Protein AF-A0A064CNK7-F1 (afdb_monomer)

Mean predicted aligned error: 10.92 Å

Foldseek 3Di:
DPDPDAQLRVVLVVLVVLCVVVVHDDDPCCVVPLSVVLSVLRNVLVVLVVVLVVCCVPPNCPPPVNVVSVVVSVVSVVVSVVSSVVRVSDPDPDPPDPDPPVVVVVVCCVPPPVNVPPVPD

Sequence (121 aa):
MTTRLTPGRRLRRDLDSAAHNLGMEWSETDLALTLPTIEVTRDRIEALRGKFADEVDRDGSLAVRAVQLASELRQLEAQLGRLVASLGLDEDDEPGPPKSPRHQAAAQTRWDKRSHRQQAV

Secondary structure (DSSP, 8-state):
---PPPHHHHHHHHHHHHHHHTT----HHIIIIIHHHHHHHHHHHHHHHHHHHHHHHHH-TTSHHHHHHHHHHHHHHHHHHHHHHTT---S--S-PPP--HHHHHHHHHHH-TTGGGSS--

Solvent-accessible surface area (backbone atoms only — not comparable to full-atom values): 7157 Å² total; per-residue (Å²): 134,84,80,77,75,50,66,12,59,49,52,49,52,54,50,54,50,52,34,53,75,70,72,51,78,80,50,72,62,37,67,72,45,53,51,55,50,48,24,55,50,42,40,50,48,54,55,46,51,53,52,31,50,57,36,29,74,72,64,33,71,81,30,71,66,25,46,5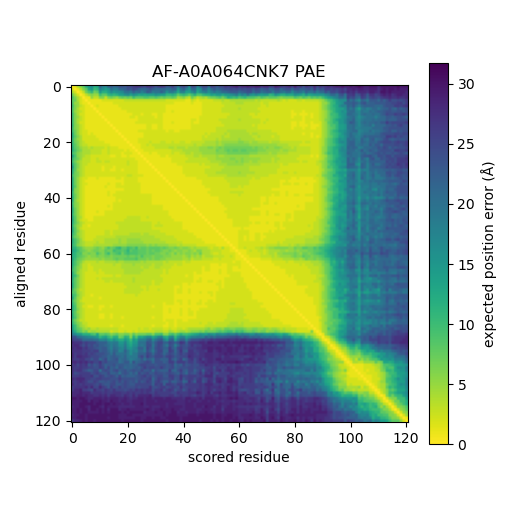1,44,55,50,53,44,54,53,50,53,55,47,48,52,52,58,56,59,72,68,61,86,59,95,66,88,61,80,71,78,76,73,53,69,69,59,51,48,58,54,47,57,76,71,39,78,68,68,77,64,74,81,79,122

Structure (mmCIF, N/CA/C/O backbone):
data_AF-A0A064CNK7-F1
#
_entry.id   AF-A0A064CNK7-F1
#
loop_
_atom_site.group_PDB
_atom_site.id
_atom_site.type_symbol
_atom_site.label_atom_id
_atom_site.label_alt_id
_atom_site.label_comp_id
_atom_site.label_asym_id
_atom_site.label_entity_id
_atom_site.label_seq_id
_atom_site.pdbx_PDB_ins_code
_atom_site.Cartn_x
_atom_site.Cartn_y
_atom_site.Cartn_z
_atom_site.occupancy
_atom_site.B_iso_or_equiv
_atom_site.auth_seq_id
_atom_site.auth_comp_id
_atom_site.auth_asym_id
_atom_site.auth_atom_id
_atom_site.pdbx_PDB_model_num
ATOM 1 N N . MET A 1 1 ? 0.039 -30.422 -1.723 1.00 37.53 1 MET A N 1
ATOM 2 C CA . MET A 1 1 ? -0.281 -29.133 -1.071 1.00 37.53 1 MET A CA 1
ATOM 3 C C . MET A 1 1 ? 0.152 -28.015 -2.003 1.00 37.53 1 MET A C 1
ATOM 5 O O . MET A 1 1 ? 1.341 -27.782 -2.139 1.00 37.53 1 MET A O 1
ATOM 9 N N . THR A 1 2 ? -0.776 -27.380 -2.713 1.00 45.81 2 THR A N 1
ATOM 10 C CA . THR A 1 2 ? -0.470 -26.193 -3.525 1.00 45.81 2 THR A CA 1
ATOM 11 C C . THR A 1 2 ? -0.306 -25.001 -2.592 1.00 45.81 2 THR A C 1
ATOM 13 O O . THR A 1 2 ? -1.274 -24.573 -1.961 1.00 45.81 2 THR A O 1
ATOM 16 N N . THR A 1 3 ? 0.916 -24.496 -2.454 1.00 58.50 3 THR A N 1
ATOM 17 C CA . THR A 1 3 ? 1.227 -23.307 -1.657 1.00 58.50 3 THR A CA 1
ATOM 18 C C . THR A 1 3 ? 0.402 -22.139 -2.197 1.00 58.50 3 THR A C 1
ATOM 20 O O . THR A 1 3 ? 0.609 -21.708 -3.331 1.00 58.50 3 THR A O 1
ATOM 23 N N . ARG A 1 4 ? -0.586 -21.654 -1.434 1.00 81.50 4 ARG A N 1
ATOM 24 C CA . ARG A 1 4 ? -1.365 -20.477 -1.843 1.00 81.50 4 ARG A CA 1
ATOM 25 C C . ARG A 1 4 ? -0.400 -19.297 -1.961 1.00 81.50 4 ARG A C 1
ATOM 27 O O . ARG A 1 4 ? 0.284 -18.970 -0.996 1.00 81.50 4 ARG A O 1
ATOM 34 N N . LEU A 1 5 ? -0.339 -18.679 -3.140 1.00 89.50 5 LEU A N 1
ATOM 35 C CA . LEU A 1 5 ? 0.417 -17.442 -3.350 1.00 89.50 5 LEU A CA 1
ATOM 36 C C . LEU A 1 5 ? -0.068 -16.369 -2.366 1.00 89.50 5 LEU A C 1
ATOM 38 O O . LEU A 1 5 ? -1.277 -16.224 -2.156 1.00 89.50 5 LEU A O 1
ATOM 42 N N . THR A 1 6 ? 0.861 -15.616 -1.778 1.00 95.62 6 THR A N 1
ATOM 43 C CA . THR A 1 6 ? 0.512 -14.450 -0.961 1.00 95.62 6 THR A CA 1
ATOM 44 C C . THR A 1 6 ? -0.048 -13.335 -1.858 1.00 95.62 6 THR A C 1
ATOM 46 O O . THR A 1 6 ? 0.215 -13.329 -3.067 1.00 95.62 6 THR A O 1
ATOM 49 N N . PRO A 1 7 ? -0.865 -12.413 -1.321 1.00 96.88 7 PRO A N 1
ATOM 50 C CA . PRO A 1 7 ? -1.310 -11.224 -2.047 1.00 96.88 7 PRO A CA 1
ATOM 51 C C . PRO A 1 7 ? -0.173 -10.455 -2.733 1.00 96.88 7 PRO A C 1
ATOM 53 O O . PRO A 1 7 ? -0.328 -10.062 -3.885 1.00 96.88 7 PRO A O 1
ATOM 56 N N . GLY A 1 8 ? 0.963 -10.288 -2.056 1.00 97.19 8 GLY A N 1
ATOM 57 C CA . GLY A 1 8 ? 2.165 -9.645 -2.572 1.00 97.19 8 GLY A CA 1
ATOM 58 C C . GLY A 1 8 ? 2.724 -10.376 -3.782 1.00 97.19 8 GLY A C 1
ATOM 59 O O . GLY A 1 8 ? 2.861 -9.774 -4.840 1.00 97.19 8 GLY A O 1
ATOM 60 N N . ARG A 1 9 ? 2.925 -11.697 -3.690 1.00 97.44 9 ARG A N 1
ATOM 61 C CA . ARG A 1 9 ? 3.406 -12.488 -4.836 1.00 97.44 9 ARG A CA 1
ATOM 62 C C . ARG A 1 9 ? 2.439 -12.505 -6.018 1.00 97.44 9 ARG A C 1
ATOM 64 O O . ARG A 1 9 ? 2.880 -12.597 -7.159 1.00 97.44 9 ARG A O 1
ATOM 71 N N . ARG A 1 10 ? 1.124 -12.443 -5.767 1.00 97.38 10 ARG A N 1
ATOM 72 C CA . ARG A 1 10 ? 0.136 -12.278 -6.846 1.00 97.38 10 ARG A CA 1
ATOM 73 C C . ARG A 1 10 ? 0.324 -10.937 -7.548 1.00 97.38 10 ARG A C 1
ATOM 75 O O . ARG A 1 10 ? 0.478 -10.935 -8.761 1.00 97.38 10 ARG A O 1
ATOM 82 N N . LEU A 1 11 ? 0.411 -9.848 -6.782 1.00 97.25 11 LEU A N 1
ATOM 83 C CA . LEU A 1 11 ? 0.667 -8.517 -7.329 1.00 97.25 11 LEU A CA 1
ATOM 84 C C . LEU A 1 11 ? 1.990 -8.469 -8.105 1.00 97.25 11 LEU A C 1
ATOM 86 O O . LEU A 1 11 ? 2.011 -7.937 -9.205 1.00 97.25 11 LEU A O 1
ATOM 90 N N . ARG A 1 12 ? 3.068 -9.074 -7.589 1.00 97.25 12 ARG A N 1
ATOM 91 C CA . ARG A 1 12 ? 4.347 -9.174 -8.306 1.00 97.25 12 ARG A CA 1
ATOM 92 C C . ARG A 1 12 ? 4.185 -9.807 -9.681 1.00 97.25 12 ARG A C 1
ATOM 94 O O . ARG A 1 12 ? 4.643 -9.242 -10.663 1.00 97.25 12 ARG A O 1
ATOM 101 N N . ARG A 1 13 ? 3.496 -10.945 -9.753 1.00 97.19 13 ARG A N 1
ATOM 102 C CA . ARG A 1 13 ? 3.248 -11.636 -11.021 1.00 97.19 13 ARG A CA 1
ATOM 103 C C . ARG A 1 13 ? 2.440 -10.776 -11.995 1.00 97.19 13 ARG A C 1
ATOM 105 O O . ARG A 1 13 ? 2.707 -10.807 -13.193 1.00 97.19 13 ARG A O 1
ATOM 112 N N . ASP A 1 14 ? 1.457 -10.035 -11.492 1.00 96.88 14 ASP A N 1
ATOM 113 C CA . ASP A 1 14 ? 0.637 -9.147 -12.317 1.00 96.88 14 ASP A CA 1
ATOM 114 C C . ASP A 1 14 ? 1.480 -7.969 -12.851 1.00 96.88 14 ASP A C 1
ATOM 116 O O . ASP A 1 14 ? 1.374 -7.633 -14.028 1.00 96.88 14 ASP A O 1
ATOM 120 N N . LEU A 1 15 ? 2.388 -7.418 -12.034 1.00 96.56 15 LEU A N 1
ATOM 121 C CA . LEU A 1 15 ? 3.353 -6.393 -12.453 1.00 96.56 15 LEU A CA 1
ATOM 122 C C . LEU A 1 15 ? 4.365 -6.930 -13.471 1.00 96.56 15 LEU A C 1
ATOM 124 O O . LEU A 1 15 ? 4.594 -6.280 -14.484 1.00 96.56 15 LEU A O 1
ATOM 128 N N . ASP A 1 16 ? 4.936 -8.118 -13.249 1.00 96.69 16 ASP A N 1
ATOM 129 C CA . ASP A 1 16 ? 5.852 -8.758 -14.205 1.00 96.69 16 ASP A CA 1
ATOM 130 C C . ASP A 1 16 ? 5.155 -8.994 -15.558 1.00 96.69 16 ASP A C 1
ATOM 132 O O . ASP A 1 16 ? 5.749 -8.797 -16.615 1.00 96.69 16 ASP A O 1
ATOM 136 N N . SER A 1 17 ? 3.871 -9.373 -15.530 1.00 95.88 17 SER A N 1
ATOM 137 C CA . SER A 1 17 ? 3.063 -9.544 -16.744 1.00 95.88 17 SER A CA 1
ATOM 138 C C . SER A 1 17 ? 2.816 -8.210 -17.453 1.00 95.88 17 SER A C 1
ATOM 140 O O . SER A 1 17 ? 2.888 -8.151 -18.677 1.00 95.88 17 SER A O 1
ATOM 142 N N . ALA A 1 18 ? 2.548 -7.139 -16.698 1.00 94.44 18 ALA A N 1
ATOM 143 C CA . ALA A 1 18 ? 2.382 -5.797 -17.250 1.00 94.44 18 ALA A CA 1
ATOM 144 C C . ALA A 1 18 ? 3.674 -5.297 -17.915 1.00 94.44 18 ALA A C 1
ATOM 146 O O . ALA A 1 18 ? 3.635 -4.900 -19.075 1.00 94.44 18 ALA A O 1
ATOM 147 N N . ALA A 1 19 ? 4.819 -5.406 -17.235 1.00 94.75 19 ALA A N 1
ATOM 148 C CA . ALA A 1 19 ? 6.116 -5.034 -17.799 1.00 94.75 19 ALA A CA 1
ATOM 149 C C . ALA A 1 19 ? 6.442 -5.835 -19.067 1.00 94.75 19 ALA A C 1
ATOM 15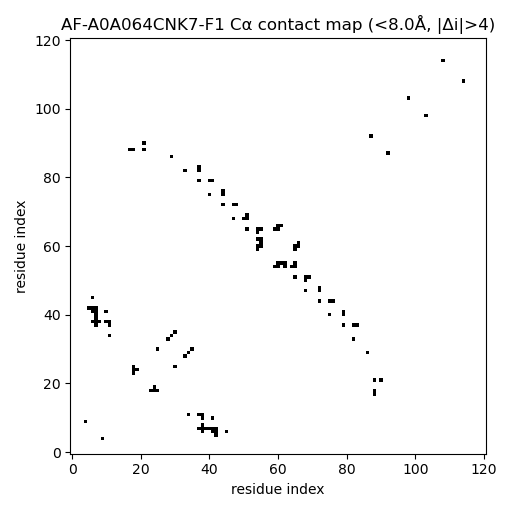1 O O . ALA A 1 19 ? 6.838 -5.257 -20.076 1.00 94.75 19 ALA A O 1
ATOM 152 N N . HIS A 1 20 ? 6.191 -7.148 -19.055 1.00 94.06 20 HIS A N 1
ATOM 153 C CA . HIS A 1 20 ? 6.398 -7.992 -20.230 1.00 94.06 20 HIS A CA 1
ATOM 154 C C . HIS A 1 20 ? 5.542 -7.555 -21.427 1.00 94.06 20 HIS A C 1
ATOM 156 O O . HIS A 1 20 ? 6.051 -7.474 -22.543 1.00 94.06 20 HIS A O 1
ATOM 162 N N . ASN A 1 21 ? 4.263 -7.237 -21.200 1.00 92.56 21 ASN A N 1
ATOM 163 C CA . ASN A 1 21 ? 3.363 -6.769 -22.257 1.00 92.56 21 ASN A CA 1
ATOM 164 C C . ASN A 1 21 ? 3.803 -5.421 -22.851 1.00 92.56 21 ASN A C 1
ATOM 166 O O . ASN A 1 21 ? 3.562 -5.179 -24.029 1.00 92.56 21 ASN A O 1
ATOM 170 N N . LEU A 1 22 ? 4.471 -4.582 -22.056 1.00 91.50 22 LEU A N 1
ATOM 171 C CA . LEU A 1 22 ? 5.051 -3.306 -22.486 1.00 91.50 22 LEU A CA 1
ATOM 172 C C . LEU A 1 22 ? 6.452 -3.455 -23.105 1.00 91.50 22 LEU A C 1
ATOM 174 O O . LEU A 1 22 ? 7.044 -2.466 -23.529 1.00 91.50 22 LEU A O 1
ATOM 178 N N . GLY A 1 23 ? 7.019 -4.668 -23.139 1.00 93.69 23 GLY A N 1
ATOM 179 C CA . GLY A 1 23 ? 8.405 -4.891 -23.561 1.00 93.69 23 GLY A CA 1
ATOM 180 C C . GLY A 1 23 ? 9.442 -4.247 -22.631 1.00 93.69 23 GLY A C 1
ATOM 181 O O . GLY A 1 23 ? 10.577 -4.020 -23.047 1.00 93.69 23 GLY A O 1
ATOM 182 N N . MET A 1 24 ? 9.056 -3.934 -21.393 1.00 93.19 24 MET A N 1
ATOM 183 C CA . MET A 1 24 ? 9.914 -3.335 -20.378 1.00 93.19 24 MET A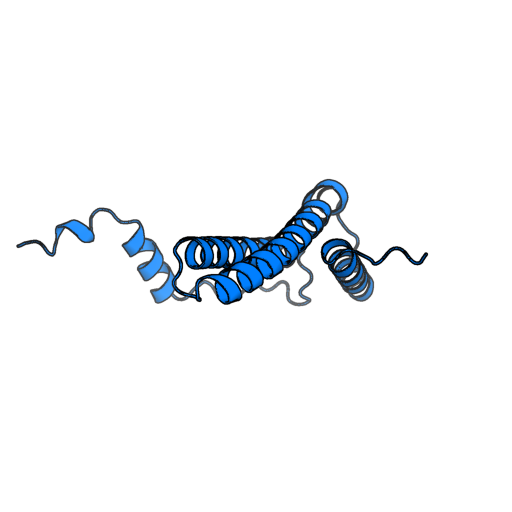 CA 1
ATOM 184 C C . MET A 1 24 ? 10.721 -4.415 -19.652 1.00 93.19 24 MET A C 1
ATOM 186 O O . MET A 1 24 ? 10.201 -5.472 -19.288 1.00 93.19 24 MET A O 1
ATOM 190 N N . GLU A 1 25 ? 11.986 -4.111 -19.376 1.00 94.38 25 GLU A N 1
ATOM 191 C CA . GLU A 1 25 ? 12.817 -4.887 -18.461 1.00 94.38 25 GLU A CA 1
ATOM 192 C C . GLU A 1 25 ? 12.977 -4.142 -17.138 1.00 94.38 25 GLU A C 1
ATOM 194 O O . GLU A 1 25 ? 13.175 -2.926 -17.104 1.00 94.38 25 GLU A O 1
ATOM 199 N N . TRP A 1 26 ? 12.902 -4.879 -16.033 1.00 95.06 26 TRP A N 1
ATOM 200 C CA . TRP A 1 26 ? 13.099 -4.298 -14.714 1.00 95.06 26 TRP A CA 1
ATOM 201 C C . TRP A 1 26 ? 14.542 -3.855 -14.508 1.00 95.06 26 TRP A C 1
ATOM 203 O O . TRP A 1 26 ? 15.477 -4.615 -14.768 1.00 95.06 26 TRP A O 1
ATOM 213 N N . SER A 1 27 ? 14.722 -2.662 -13.941 1.00 95.56 27 SER A N 1
ATOM 214 C CA . SER A 1 27 ? 16.040 -2.233 -13.484 1.00 95.56 27 SER A CA 1
ATOM 215 C C . SER A 1 27 ? 16.530 -3.104 -12.318 1.00 95.56 27 SER A C 1
ATOM 217 O O . SER A 1 27 ? 15.739 -3.693 -11.573 1.00 95.56 27 SER A O 1
ATOM 219 N N . GLU A 1 28 ? 17.847 -3.149 -12.096 1.00 96.19 28 GLU A N 1
ATOM 220 C CA . GLU A 1 28 ? 18.422 -3.840 -10.932 1.00 96.19 28 GLU A CA 1
ATOM 221 C C . GLU A 1 28 ? 17.86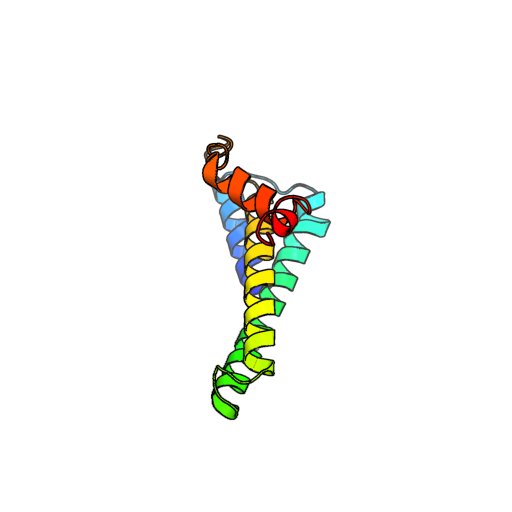0 -3.297 -9.608 1.00 96.19 28 GLU A C 1
ATOM 223 O O . GLU A 1 28 ? 17.581 -4.064 -8.685 1.00 96.19 28 GLU A O 1
ATOM 228 N N . THR A 1 29 ? 17.633 -1.982 -9.533 1.00 95.19 29 THR A N 1
ATOM 229 C CA . THR A 1 29 ? 17.023 -1.320 -8.372 1.00 95.19 29 THR A CA 1
ATOM 230 C C . THR A 1 29 ? 15.597 -1.811 -8.137 1.00 95.19 29 THR A C 1
ATOM 232 O O . THR A 1 29 ? 15.224 -2.086 -6.994 1.00 95.19 29 THR A O 1
ATOM 235 N N . ASP A 1 30 ? 14.802 -1.981 -9.196 1.00 96.81 30 ASP A N 1
ATOM 236 C CA . ASP A 1 30 ? 13.425 -2.459 -9.064 1.00 96.81 30 ASP A CA 1
ATOM 237 C C . ASP A 1 30 ? 13.367 -3.909 -8.612 1.00 96.81 30 ASP A C 1
ATOM 239 O O . ASP A 1 30 ? 12.595 -4.2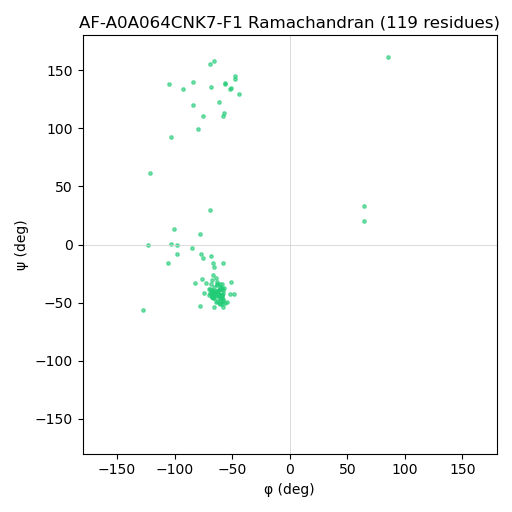49 -7.711 1.00 96.81 30 ASP A O 1
ATOM 243 N N . LEU A 1 31 ? 14.233 -4.750 -9.175 1.00 97.50 31 LEU A N 1
ATOM 244 C CA . LEU A 1 31 ? 14.355 -6.149 -8.780 1.00 97.50 31 LEU A CA 1
ATOM 245 C C . LEU A 1 31 ? 14.802 -6.297 -7.323 1.00 97.50 31 LEU A C 1
ATOM 247 O O . LEU A 1 31 ? 14.253 -7.131 -6.600 1.00 97.50 31 LEU A O 1
ATOM 251 N N . ALA A 1 32 ? 15.784 -5.502 -6.891 1.00 96.25 32 ALA A N 1
ATOM 252 C CA . ALA A 1 32 ? 16.395 -5.630 -5.573 1.00 96.25 32 ALA A CA 1
ATOM 253 C C . ALA A 1 32 ? 15.597 -4.947 -4.454 1.00 96.25 32 ALA A C 1
ATOM 255 O O . ALA A 1 32 ? 15.620 -5.421 -3.317 1.00 96.25 32 ALA A O 1
ATOM 256 N N . LEU A 1 33 ? 14.915 -3.834 -4.744 1.00 96.62 33 LEU A N 1
ATOM 257 C CA . LEU A 1 33 ? 14.318 -2.971 -3.721 1.00 96.62 33 LEU A CA 1
ATOM 258 C C . LEU A 1 33 ? 12.836 -2.697 -3.966 1.00 96.62 33 LEU A C 1
ATOM 260 O O . LEU A 1 33 ? 12.020 -2.975 -3.080 1.00 96.62 33 LEU A O 1
ATOM 264 N N . THR A 1 34 ? 12.471 -2.159 -5.133 1.00 96.75 34 THR A N 1
ATOM 265 C CA . THR A 1 34 ? 11.112 -1.643 -5.370 1.00 96.75 34 THR A CA 1
ATOM 266 C C . THR A 1 34 ? 10.070 -2.761 -5.331 1.00 96.75 34 THR A C 1
ATOM 268 O O . THR A 1 34 ? 9.128 -2.703 -4.536 1.00 96.75 34 THR A O 1
ATOM 271 N N . LEU A 1 35 ? 10.259 -3.818 -6.124 1.00 98.06 35 LEU A N 1
ATOM 272 C CA . LEU A 1 35 ? 9.311 -4.927 -6.231 1.00 98.06 35 LEU A CA 1
ATOM 273 C C . LEU A 1 35 ? 9.197 -5.730 -4.919 1.00 98.06 35 LEU A C 1
ATOM 275 O O . LEU A 1 35 ? 8.068 -5.938 -4.468 1.00 98.06 35 LEU A O 1
ATOM 279 N N . PRO A 1 36 ? 10.293 -6.088 -4.211 1.00 98.19 36 PRO A N 1
ATOM 280 C CA . PRO A 1 36 ? 10.186 -6.694 -2.881 1.00 98.19 36 PRO A CA 1
ATOM 281 C C . PRO A 1 36 ? 9.437 -5.817 -1.868 1.00 98.19 36 PRO A C 1
ATOM 283 O O . PRO A 1 36 ? 8.636 -6.316 -1.074 1.00 98.19 36 PRO A O 1
ATOM 286 N N . THR A 1 37 ? 9.653 -4.498 -1.905 1.00 98.12 37 THR A N 1
ATOM 287 C CA . THR A 1 37 ? 8.954 -3.558 -1.015 1.00 98.12 37 THR A CA 1
ATOM 288 C C . THR A 1 37 ? 7.458 -3.511 -1.321 1.00 98.12 37 THR A C 1
ATOM 290 O O . THR A 1 37 ? 6.643 -3.495 -0.394 1.00 98.12 37 THR A O 1
ATOM 293 N N . ILE A 1 38 ? 7.075 -3.539 -2.600 1.00 98.38 38 ILE A N 1
ATOM 294 C CA . ILE A 1 38 ? 5.678 -3.620 -3.048 1.00 98.38 38 ILE A CA 1
ATOM 295 C C . ILE A 1 38 ? 5.018 -4.907 -2.540 1.00 98.38 38 ILE A C 1
ATOM 297 O O . ILE A 1 38 ? 3.926 -4.844 -1.969 1.00 98.38 38 ILE A O 1
ATOM 301 N N . GLU A 1 39 ? 5.686 -6.056 -2.683 1.00 98.12 39 GLU A N 1
ATOM 302 C CA . GLU A 1 39 ? 5.180 -7.356 -2.223 1.00 98.12 39 GLU A CA 1
ATOM 303 C C . GLU A 1 39 ? 4.884 -7.348 -0.718 1.00 98.12 39 GLU A C 1
ATOM 305 O O . GLU A 1 39 ? 3.757 -7.630 -0.299 1.00 98.12 39 GLU A O 1
ATOM 310 N N . VAL A 1 40 ? 5.870 -6.954 0.094 1.00 98.00 40 VAL A N 1
ATOM 311 C CA . VAL A 1 40 ? 5.738 -6.896 1.558 1.00 98.00 40 VAL A CA 1
ATOM 312 C C . VAL A 1 40 ? 4.668 -5.888 1.979 1.00 98.00 40 VAL A C 1
ATOM 314 O O . VAL A 1 40 ? 3.867 -6.166 2.877 1.00 98.00 40 VAL A O 1
ATOM 317 N N . THR A 1 41 ? 4.611 -4.728 1.322 1.00 98.31 41 THR A N 1
ATOM 318 C CA . THR A 1 41 ? 3.589 -3.709 1.598 1.00 98.31 41 THR A CA 1
ATOM 319 C C . THR A 1 41 ? 2.189 -4.252 1.315 1.00 98.31 41 THR A C 1
ATOM 321 O O . THR A 1 41 ? 1.282 -4.079 2.133 1.00 98.31 41 THR A O 1
ATOM 324 N N . ARG A 1 42 ? 2.006 -4.965 0.198 1.00 98.50 42 ARG A N 1
ATOM 325 C CA . ARG A 1 42 ? 0.723 -5.576 -0.162 1.00 98.50 42 ARG A CA 1
ATOM 326 C C . ARG A 1 42 ? 0.306 -6.671 0.819 1.00 98.50 42 ARG A C 1
ATOM 328 O O . ARG A 1 42 ? -0.862 -6.710 1.207 1.00 98.50 42 ARG A O 1
ATOM 335 N N . ASP A 1 43 ? 1.237 -7.518 1.249 1.00 98.25 43 ASP A N 1
ATOM 336 C CA . ASP A 1 43 ? 0.970 -8.549 2.258 1.00 98.25 43 ASP A CA 1
ATOM 337 C C . ASP A 1 43 ? 0.571 -7.930 3.608 1.00 98.25 43 ASP A C 1
ATOM 339 O O . ASP A 1 43 ? -0.383 -8.383 4.248 1.00 98.25 43 ASP A O 1
ATOM 343 N N . ARG A 1 44 ? 1.227 -6.833 4.015 1.00 98.19 44 ARG A N 1
ATOM 344 C CA . ARG A 1 44 ? 0.869 -6.094 5.235 1.00 98.19 44 ARG A CA 1
ATOM 345 C C . ARG A 1 44 ? -0.524 -5.470 5.153 1.00 98.19 44 ARG A C 1
ATOM 347 O O . ARG A 1 44 ? -1.262 -5.543 6.135 1.00 98.19 44 ARG A O 1
ATOM 354 N N . ILE A 1 45 ? -0.893 -4.888 4.010 1.00 98.50 45 ILE A N 1
ATOM 355 C CA . ILE A 1 45 ? -2.246 -4.350 3.788 1.00 98.50 45 ILE A CA 1
ATOM 356 C C . ILE A 1 45 ? -3.287 -5.454 3.970 1.00 98.50 45 ILE A C 1
ATOM 358 O O . ILE A 1 45 ? -4.261 -5.251 4.690 1.00 98.50 45 ILE A O 1
ATOM 362 N N . GLU A 1 46 ? -3.077 -6.631 3.376 1.00 98.31 46 GLU A N 1
ATOM 363 C CA . GLU A 1 46 ? -4.028 -7.739 3.510 1.00 98.31 46 GLU A CA 1
ATOM 364 C C . GLU A 1 46 ? -4.176 -8.190 4.971 1.00 98.31 46 GLU A C 1
ATOM 366 O O . GLU A 1 46 ? -5.290 -8.338 5.473 1.00 98.31 46 GLU A O 1
ATOM 371 N N . ALA A 1 47 ? -3.058 -8.334 5.688 1.00 97.50 47 ALA A N 1
ATOM 372 C CA . ALA A 1 47 ? -3.078 -8.706 7.099 1.00 97.50 47 ALA A CA 1
ATOM 373 C C . ALA A 1 47 ? -3.810 -7.668 7.971 1.00 97.50 47 ALA A C 1
ATOM 375 O O . ALA A 1 47 ? -4.541 -8.032 8.895 1.00 97.50 47 ALA A O 1
ATOM 376 N N . LEU A 1 48 ? -3.630 -6.373 7.691 1.00 98.00 48 LEU A N 1
ATOM 377 C CA . LEU A 1 48 ? -4.314 -5.299 8.413 1.00 98.00 48 LEU A CA 1
ATOM 378 C C . LEU A 1 48 ? -5.800 -5.208 8.060 1.00 98.00 48 LEU A C 1
ATOM 380 O O . LEU A 1 48 ? -6.589 -4.895 8.946 1.00 98.00 48 LEU A O 1
ATOM 384 N N . ARG A 1 49 ? -6.200 -5.522 6.822 1.00 98.19 49 ARG A N 1
ATOM 385 C CA . ARG A 1 49 ? -7.618 -5.602 6.435 1.00 98.19 49 ARG A CA 1
ATOM 386 C C . ARG A 1 49 ? -8.349 -6.687 7.218 1.00 98.19 49 ARG A C 1
ATOM 388 O O . ARG A 1 49 ? -9.431 -6.416 7.724 1.00 98.19 49 ARG A O 1
ATOM 395 N N . GLY A 1 50 ? -7.732 -7.861 7.383 1.00 97.69 50 GLY A N 1
ATOM 396 C CA . GLY A 1 50 ? -8.273 -8.922 8.240 1.00 97.69 50 GLY A CA 1
ATOM 397 C C . GLY A 1 50 ? -8.455 -8.452 9.686 1.00 97.69 50 GLY A C 1
ATOM 398 O O . GLY A 1 50 ? -9.556 -8.501 10.218 1.00 97.69 50 GLY A O 1
ATOM 399 N N . LYS A 1 51 ? -7.406 -7.869 10.284 1.00 97.56 51 LYS A N 1
ATOM 400 C CA . LYS A 1 51 ? -7.478 -7.324 11.654 1.00 97.56 51 LYS A CA 1
ATOM 401 C C . LYS A 1 51 ? -8.509 -6.208 11.810 1.00 97.56 51 LYS A C 1
ATOM 403 O O . LYS A 1 51 ? -9.108 -6.083 12.870 1.00 97.56 51 LYS A O 1
ATOM 408 N N . PHE A 1 52 ? -8.667 -5.363 10.793 1.00 97.88 52 PHE A N 1
ATOM 409 C CA . PHE A 1 52 ? -9.662 -4.298 10.798 1.00 97.88 52 PHE A CA 1
ATOM 410 C C . PHE A 1 52 ? -11.076 -4.875 10.792 1.00 97.88 52 PHE A C 1
ATOM 412 O O . PHE A 1 52 ? -11.882 -4.444 11.607 1.00 97.88 52 PHE A O 1
ATOM 419 N N . ALA A 1 53 ? -11.354 -5.867 9.941 1.00 97.75 53 ALA A N 1
ATOM 420 C CA . ALA A 1 53 ? -12.641 -6.558 9.935 1.00 97.75 53 ALA A CA 1
ATOM 421 C C . ALA A 1 53 ? -12.940 -7.196 11.303 1.00 97.75 53 ALA A C 1
ATOM 423 O O . ALA A 1 53 ? -13.983 -6.911 11.882 1.00 97.75 53 ALA A O 1
ATOM 424 N N . ASP A 1 54 ? -11.979 -7.931 11.875 1.00 97.31 54 ASP A N 1
ATOM 425 C CA . ASP A 1 54 ? -12.132 -8.558 13.196 1.00 97.31 54 ASP A CA 1
ATOM 426 C C . ASP A 1 54 ? -12.427 -7.537 14.312 1.00 97.31 54 ASP A C 1
ATOM 428 O O . ASP A 1 54 ? -13.170 -7.822 15.250 1.00 97.31 54 ASP A O 1
ATOM 432 N N . GLU A 1 55 ? -11.806 -6.355 14.254 1.00 97.50 55 GLU A N 1
ATOM 433 C CA . GLU A 1 55 ? -12.005 -5.294 15.245 1.00 97.50 55 GLU A CA 1
ATOM 434 C C . GLU A 1 55 ? -13.361 -4.599 15.075 1.00 97.50 55 GLU A C 1
ATOM 436 O O . GLU A 1 55 ? -14.043 -4.328 16.061 1.00 97.50 55 GLU A O 1
ATOM 441 N N . VAL A 1 56 ? -13.764 -4.336 13.828 1.00 96.88 56 VAL A N 1
ATOM 442 C CA . VAL A 1 56 ? -15.074 -3.756 13.502 1.00 96.88 56 VAL A CA 1
ATOM 443 C C . VAL A 1 56 ? -16.197 -4.689 13.945 1.00 96.88 56 VAL A C 1
ATOM 445 O O . VAL A 1 56 ? -17.170 -4.213 14.526 1.00 96.88 56 VAL A O 1
ATOM 448 N N . ASP A 1 57 ? -16.046 -5.993 13.722 1.00 97.19 57 ASP A N 1
ATOM 449 C CA . ASP A 1 57 ? -17.037 -6.993 14.117 1.00 97.19 57 ASP A CA 1
ATOM 450 C C . ASP A 1 57 ? -17.131 -7.143 15.644 1.00 97.19 57 ASP A C 1
ATOM 452 O O . ASP A 1 57 ? -18.217 -7.383 16.172 1.00 97.19 57 ASP A O 1
ATOM 456 N N . ARG A 1 58 ? -16.013 -6.982 16.372 1.00 96.19 58 ARG A N 1
ATOM 457 C CA . ARG A 1 58 ? -15.982 -7.101 17.839 1.00 96.19 58 ARG A CA 1
ATOM 458 C C . ARG A 1 58 ? -16.525 -5.864 18.552 1.00 96.19 58 ARG A C 1
ATOM 460 O O . ARG A 1 58 ? -17.380 -5.993 19.423 1.00 96.19 58 ARG A O 1
ATOM 467 N N . ASP A 1 59 ? -15.995 -4.692 18.211 1.00 94.56 59 ASP A N 1
ATOM 468 C CA . ASP A 1 59 ? -16.127 -3.467 19.015 1.00 94.56 59 ASP A CA 1
ATOM 469 C C . ASP A 1 59 ? -16.767 -2.301 18.233 1.00 94.56 59 ASP A C 1
ATOM 471 O O . ASP A 1 59 ? -16.979 -1.209 18.768 1.00 94.56 59 ASP A O 1
ATOM 475 N N . GLY A 1 60 ? -17.112 -2.526 16.962 1.00 92.44 60 GLY A N 1
ATOM 476 C CA . GLY A 1 60 ? -17.712 -1.535 16.075 1.00 92.44 60 GLY A CA 1
ATOM 477 C C . GLY A 1 60 ? -16.692 -0.639 15.367 1.00 92.44 60 GLY A C 1
ATOM 478 O O . GLY A 1 60 ? -15.542 -0.467 15.772 1.00 92.44 60 GLY A O 1
ATOM 479 N N . SER A 1 61 ? -17.131 0.011 14.287 1.00 88.38 61 SER A N 1
ATOM 480 C CA . SER A 1 61 ? -16.260 0.808 13.407 1.00 88.38 61 SER A CA 1
ATOM 481 C C . SER A 1 61 ? -15.671 2.073 14.037 1.00 88.38 61 SER A C 1
ATOM 483 O O . SER A 1 61 ? -14.737 2.654 13.486 1.00 88.38 61 SER A O 1
ATOM 485 N N . LEU A 1 62 ? -16.229 2.525 15.162 1.00 94.38 62 LEU A N 1
ATOM 486 C CA . LEU A 1 62 ? -15.779 3.716 15.887 1.00 94.38 62 LEU A CA 1
ATOM 487 C C . LEU A 1 62 ? -14.856 3.387 17.066 1.00 94.38 62 LEU A C 1
ATOM 489 O O . LEU A 1 62 ? -14.381 4.307 17.734 1.00 94.38 62 LEU A O 1
ATOM 493 N N . ALA A 1 63 ? -14.569 2.104 17.313 1.00 95.56 63 ALA A N 1
ATOM 494 C CA . ALA A 1 63 ? -13.570 1.710 18.293 1.00 95.56 63 ALA A CA 1
ATOM 495 C C . ALA A 1 63 ? -12.216 2.356 17.956 1.00 95.56 63 ALA A C 1
ATOM 497 O O . ALA A 1 63 ? -11.799 2.405 16.795 1.00 95.56 63 ALA A O 1
ATOM 498 N N . VAL A 1 64 ? -11.499 2.838 18.978 1.00 96.12 64 VAL A N 1
ATOM 499 C CA . VAL A 1 64 ? -10.216 3.551 18.811 1.00 96.12 64 VAL A CA 1
ATOM 500 C C . VAL A 1 64 ? -9.240 2.745 17.951 1.00 96.12 64 VAL A C 1
ATOM 502 O O . VAL A 1 64 ? -8.604 3.289 17.048 1.00 96.12 64 VAL A O 1
ATOM 505 N N . ARG A 1 65 ? -9.163 1.433 18.187 1.00 95.81 65 ARG A N 1
ATOM 506 C CA . ARG A 1 65 ? -8.289 0.532 17.438 1.00 95.81 65 ARG A CA 1
ATOM 507 C C . ARG A 1 65 ? -8.739 0.338 15.988 1.00 95.81 65 ARG A C 1
ATOM 509 O O . ARG A 1 65 ? -7.884 0.334 15.105 1.00 95.81 65 ARG A O 1
ATOM 516 N N . ALA A 1 66 ? -10.043 0.259 15.716 1.00 96.50 66 ALA A N 1
ATOM 517 C CA . ALA A 1 66 ? -10.568 0.203 14.350 1.00 96.50 66 ALA A CA 1
ATOM 518 C C . ALA A 1 66 ? -10.207 1.479 13.568 1.00 96.50 66 ALA A C 1
ATOM 520 O O . ALA A 1 66 ? -9.725 1.404 12.438 1.00 96.50 66 ALA A O 1
ATOM 521 N N . VAL A 1 67 ? -10.332 2.654 14.196 1.00 97.56 67 VAL A N 1
ATOM 522 C CA . VAL A 1 67 ? -9.936 3.940 13.596 1.00 97.56 67 VAL A CA 1
ATOM 523 C C . VAL A 1 67 ? -8.428 3.996 13.317 1.00 97.56 67 VAL A C 1
ATOM 525 O O . VAL A 1 67 ? -8.018 4.445 12.242 1.00 97.56 67 VAL A O 1
ATOM 528 N N . GLN A 1 68 ? -7.596 3.511 14.245 1.00 97.38 68 GLN A N 1
ATOM 529 C CA . GLN A 1 68 ? -6.143 3.424 14.055 1.00 97.38 68 GLN A CA 1
ATOM 530 C C . GLN A 1 68 ? -5.787 2.513 12.873 1.00 97.38 68 GLN A C 1
ATOM 532 O O . GLN A 1 68 ? -5.075 2.949 11.966 1.00 97.38 68 GLN A O 1
ATOM 537 N N . LEU A 1 69 ? -6.349 1.301 12.822 1.00 97.81 69 LEU A N 1
ATOM 538 C CA . LEU A 1 69 ? -6.150 0.360 11.714 1.00 97.81 69 LEU A CA 1
ATOM 539 C C . LEU A 1 69 ? -6.598 0.956 10.373 1.00 97.81 69 LEU A C 1
ATOM 541 O O . LEU A 1 69 ? -5.866 0.870 9.389 1.00 97.81 69 LEU A O 1
ATOM 545 N N . ALA A 1 70 ? -7.747 1.636 10.334 1.00 97.38 70 ALA A N 1
ATOM 546 C CA . ALA A 1 70 ? -8.229 2.317 9.133 1.00 97.38 70 ALA A CA 1
ATOM 547 C C . ALA A 1 70 ? -7.299 3.457 8.680 1.00 97.38 70 ALA A C 1
ATOM 549 O O . ALA A 1 70 ? -7.170 3.733 7.485 1.00 97.38 70 ALA A O 1
ATOM 550 N N . SER A 1 71 ? -6.654 4.162 9.612 1.00 97.44 71 SER A N 1
ATOM 551 C CA . SER A 1 71 ? -5.668 5.190 9.265 1.00 97.44 71 SER A CA 1
ATOM 552 C C . SER A 1 71 ? -4.383 4.593 8.689 1.00 97.44 71 SER A C 1
ATOM 554 O O . SER A 1 71 ? -3.913 5.076 7.659 1.00 97.44 71 SER A O 1
ATOM 556 N N . GLU A 1 72 ? -3.869 3.512 9.280 1.00 97.69 72 GLU A N 1
ATOM 557 C CA . GLU A 1 72 ? -2.669 2.824 8.796 1.00 97.69 72 GLU A CA 1
ATOM 558 C C . GLU A 1 72 ? -2.910 2.173 7.428 1.00 97.69 72 GLU A C 1
ATOM 560 O O . GLU A 1 72 ? -2.085 2.317 6.527 1.00 97.69 72 GLU A O 1
ATOM 565 N N . LEU A 1 73 ? -4.079 1.552 7.223 1.00 98.38 73 LEU A N 1
ATOM 566 C CA . LEU A 1 73 ? -4.486 1.006 5.926 1.00 98.38 73 LEU A CA 1
ATOM 567 C C . LEU A 1 73 ? -4.455 2.070 4.828 1.00 98.38 73 LEU A C 1
ATOM 569 O O . LEU A 1 73 ? -3.794 1.871 3.812 1.00 98.38 73 LEU A O 1
ATOM 573 N N . ARG A 1 74 ? -5.079 3.233 5.054 1.00 98.19 74 ARG A N 1
ATOM 574 C CA . ARG A 1 74 ? -5.077 4.331 4.072 1.00 98.19 74 ARG A CA 1
ATOM 575 C C . ARG A 1 74 ? -3.667 4.834 3.759 1.00 98.19 74 ARG A C 1
ATOM 577 O O . ARG A 1 74 ? -3.378 5.177 2.614 1.00 98.19 74 ARG A O 1
ATOM 584 N N . GLN A 1 75 ? -2.788 4.899 4.759 1.00 97.69 75 GLN A N 1
ATOM 585 C CA . GLN A 1 75 ? -1.399 5.318 4.557 1.00 97.69 75 GLN A CA 1
ATOM 586 C C . GLN A 1 75 ? -0.619 4.310 3.708 1.00 97.69 75 GLN A C 1
ATOM 588 O O . GLN A 1 75 ? 0.061 4.717 2.764 1.00 97.69 75 GLN A O 1
ATOM 593 N N . LEU A 1 76 ? -0.750 3.016 4.008 1.00 97.88 76 LEU A N 1
ATOM 594 C CA . LEU A 1 76 ? -0.083 1.948 3.266 1.00 97.88 76 LEU A CA 1
ATOM 595 C C . LEU A 1 76 ? -0.631 1.807 1.846 1.00 97.88 76 LEU A C 1
ATOM 597 O O . LEU A 1 76 ? 0.150 1.638 0.920 1.00 97.88 76 LEU A O 1
ATOM 601 N N . GLU A 1 77 ? -1.942 1.933 1.645 1.00 98.38 77 GLU A N 1
ATOM 602 C CA . GLU A 1 77 ? -2.556 1.919 0.312 1.00 98.38 77 GLU A CA 1
ATOM 603 C C . GLU A 1 77 ? -2.056 3.091 -0.541 1.00 98.38 77 GLU A C 1
ATOM 605 O O . GLU A 1 77 ? -1.672 2.902 -1.695 1.00 98.38 77 GLU A O 1
ATOM 610 N N . ALA A 1 78 ? -1.961 4.292 0.040 1.00 97.06 78 ALA A N 1
ATOM 611 C CA . ALA A 1 78 ? -1.390 5.445 -0.647 1.00 97.06 78 ALA A CA 1
ATOM 612 C C . ALA A 1 78 ? 0.111 5.271 -0.943 1.00 97.06 78 ALA A C 1
ATOM 614 O O . ALA A 1 78 ? 0.592 5.734 -1.977 1.00 97.06 78 ALA A O 1
ATOM 615 N N . GLN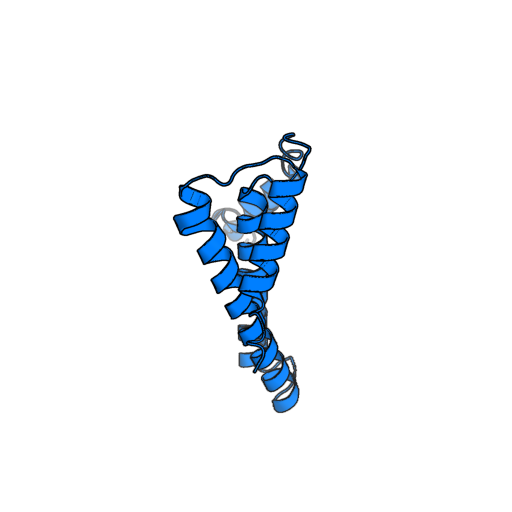 A 1 79 ? 0.868 4.636 -0.044 1.00 96.75 79 GLN A N 1
ATOM 616 C CA . GLN A 1 79 ? 2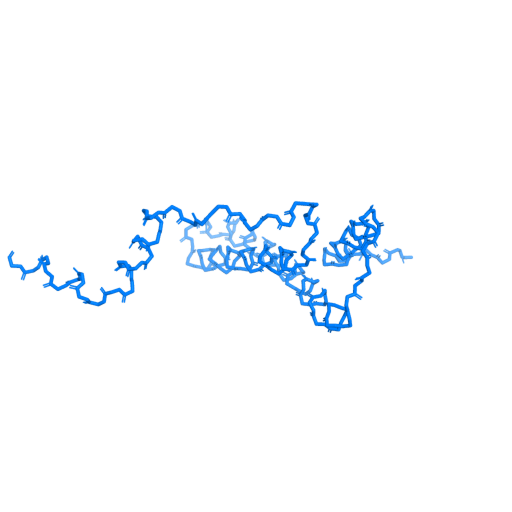.279 4.322 -0.271 1.00 96.75 79 GLN A CA 1
ATOM 617 C C . GLN A 1 79 ? 2.454 3.276 -1.373 1.00 96.75 79 GLN A C 1
ATOM 619 O O . GLN A 1 79 ? 3.283 3.480 -2.253 1.00 96.75 79 GLN A O 1
ATOM 624 N N . LEU A 1 80 ? 1.657 2.206 -1.354 1.00 97.88 80 LEU A N 1
ATOM 625 C CA . LEU A 1 80 ? 1.662 1.168 -2.380 1.00 97.88 80 LEU A CA 1
ATOM 626 C C . LEU A 1 80 ? 1.358 1.768 -3.754 1.00 97.88 80 LEU A C 1
ATOM 628 O O . LEU A 1 80 ? 2.093 1.505 -4.696 1.00 97.88 80 LEU A O 1
ATOM 632 N N . GLY A 1 81 ? 0.342 2.632 -3.848 1.00 96.12 81 GLY A N 1
ATOM 633 C CA . GLY A 1 81 ? 0.022 3.335 -5.091 1.00 96.12 81 GLY A CA 1
ATOM 634 C C . GLY A 1 81 ? 1.191 4.172 -5.619 1.00 96.12 81 GLY A C 1
ATOM 635 O O . GLY A 1 81 ? 1.481 4.124 -6.807 1.00 96.12 81 GLY A O 1
ATOM 636 N N . ARG A 1 82 ? 1.918 4.882 -4.742 1.00 95.75 82 ARG A N 1
ATOM 637 C CA . ARG A 1 82 ? 3.118 5.642 -5.141 1.00 95.75 82 ARG A CA 1
ATOM 638 C C . ARG A 1 82 ? 4.262 4.746 -5.617 1.00 95.75 82 ARG A C 1
ATOM 640 O O . ARG A 1 82 ? 4.912 5.102 -6.588 1.00 95.75 82 ARG A O 1
ATOM 647 N N . LEU A 1 83 ? 4.505 3.623 -4.939 1.00 95.44 83 LEU A N 1
ATOM 648 C CA . LEU A 1 83 ? 5.555 2.671 -5.320 1.00 95.44 83 LEU A CA 1
ATOM 649 C C . LEU A 1 83 ? 5.254 2.001 -6.664 1.00 95.44 83 LEU A C 1
ATOM 651 O O . LEU A 1 83 ? 6.153 1.834 -7.477 1.00 95.44 83 LEU A O 1
ATOM 655 N N . VAL A 1 84 ? 3.993 1.634 -6.909 1.00 95.81 84 VAL A N 1
ATOM 656 C CA . VAL A 1 84 ? 3.585 1.063 -8.199 1.00 95.81 84 VAL A CA 1
ATOM 657 C C . VAL A 1 84 ? 3.681 2.114 -9.303 1.00 95.81 84 VAL A C 1
ATOM 659 O O . VAL A 1 84 ? 4.250 1.827 -10.346 1.00 95.81 84 VAL A O 1
ATOM 662 N N . ALA A 1 85 ? 3.214 3.342 -9.063 1.00 92.94 85 ALA A N 1
ATOM 663 C CA . ALA A 1 85 ? 3.326 4.425 -10.042 1.00 92.94 85 ALA A CA 1
ATOM 664 C C . ALA A 1 85 ? 4.789 4.757 -10.392 1.00 92.94 85 ALA A C 1
ATOM 666 O O . ALA A 1 85 ? 5.087 5.078 -11.536 1.00 92.94 85 ALA A O 1
ATOM 667 N N . SER A 1 86 ? 5.725 4.640 -9.440 1.00 93.00 86 SER A N 1
ATOM 668 C CA . SER A 1 86 ? 7.148 4.871 -9.723 1.00 93.00 86 SER A CA 1
ATOM 669 C C . SER A 1 86 ? 7.797 3.820 -10.628 1.00 93.00 86 SER A C 1
ATOM 671 O O . SER A 1 86 ? 8.918 4.049 -11.063 1.00 93.00 86 SER A O 1
ATOM 673 N N . LEU A 1 87 ? 7.121 2.701 -10.915 1.00 93.00 87 LEU A N 1
ATOM 674 C CA . LEU A 1 87 ? 7.602 1.704 -11.877 1.00 93.00 87 LEU A CA 1
ATOM 675 C C . LEU A 1 87 ? 7.434 2.155 -13.337 1.00 93.00 87 LEU A C 1
ATOM 677 O O . LEU A 1 87 ? 7.969 1.495 -14.218 1.00 93.00 87 LEU A O 1
ATOM 681 N N . GLY A 1 88 ? 6.689 3.238 -13.600 1.00 89.00 88 GLY A N 1
ATOM 682 C CA . GLY A 1 88 ? 6.535 3.785 -14.952 1.00 89.00 88 GLY A CA 1
ATOM 683 C C . GLY A 1 88 ? 5.821 2.843 -15.926 1.00 89.00 88 GLY A C 1
ATOM 684 O O . GLY A 1 88 ? 6.151 2.818 -17.101 1.00 89.00 88 GLY A O 1
ATOM 685 N N . LEU A 1 89 ? 4.863 2.044 -15.444 1.00 86.56 89 LEU A N 1
ATOM 686 C CA . LEU A 1 89 ? 4.111 1.081 -16.265 1.00 86.56 89 LEU A CA 1
ATOM 687 C C . LEU A 1 89 ? 3.002 1.715 -17.130 1.00 86.56 89 LEU A C 1
ATOM 689 O O . LEU A 1 89 ? 2.187 0.990 -17.696 1.00 86.56 89 LEU A O 1
ATOM 693 N N . ASP A 1 90 ? 2.938 3.041 -17.207 1.00 77.88 90 ASP A N 1
ATOM 694 C CA . ASP A 1 90 ? 1.958 3.756 -18.020 1.00 77.88 90 ASP A CA 1
ATOM 695 C C . ASP A 1 90 ? 2.568 4.031 -19.412 1.00 77.88 90 ASP A C 1
ATOM 697 O O . ASP A 1 90 ? 3.713 4.462 -19.507 1.00 77.88 90 ASP A O 1
ATOM 701 N N . GLU A 1 91 ? 1.825 3.768 -20.499 1.00 61.19 91 GLU A N 1
ATOM 702 C CA . GLU A 1 91 ? 2.289 3.984 -21.892 1.00 61.19 91 GLU A CA 1
ATOM 703 C C . GLU A 1 91 ? 2.513 5.470 -22.235 1.00 61.19 91 GLU A C 1
ATOM 705 O O . GLU A 1 91 ? 3.239 5.789 -23.176 1.00 61.19 91 GLU A O 1
ATOM 710 N N . ASP A 1 92 ? 1.919 6.374 -21.454 1.00 55.84 92 ASP A N 1
ATOM 711 C CA . ASP A 1 92 ? 2.007 7.816 -21.640 1.00 55.84 92 ASP A CA 1
ATOM 712 C C . ASP A 1 92 ? 2.986 8.416 -20.626 1.00 55.84 92 ASP A C 1
ATOM 714 O O . ASP A 1 92 ? 2.621 8.817 -19.521 1.00 55.84 92 ASP A O 1
ATOM 718 N N . ASP A 1 93 ? 4.245 8.538 -21.039 1.00 50.38 93 ASP A N 1
ATOM 719 C CA . ASP A 1 93 ? 5.315 9.262 -20.341 1.00 50.38 93 ASP A CA 1
ATOM 720 C C . ASP A 1 93 ? 5.087 10.799 -20.368 1.00 50.38 93 ASP A C 1
ATOM 722 O O . ASP A 1 93 ? 6.021 11.605 -20.396 1.00 50.38 93 ASP A O 1
ATOM 726 N N . GLU A 1 94 ? 3.825 11.249 -20.404 1.00 54.25 94 GLU A N 1
ATOM 727 C CA . GLU A 1 94 ? 3.490 12.647 -20.176 1.00 54.25 94 GLU A CA 1
ATOM 728 C C . GLU A 1 94 ? 3.393 12.884 -18.665 1.00 54.25 94 GLU A C 1
ATOM 730 O O . GLU A 1 94 ? 2.544 12.291 -17.990 1.00 54.25 94 GLU A O 1
ATOM 735 N N . PRO A 1 95 ? 4.217 13.779 -18.087 1.00 55.16 95 PRO A N 1
ATOM 736 C CA . PRO A 1 95 ? 4.043 14.170 -16.701 1.00 55.16 95 PRO A CA 1
ATOM 737 C C . PRO A 1 95 ? 2.622 14.710 -16.536 1.00 55.16 95 PRO A C 1
ATOM 739 O O . PRO A 1 95 ? 2.276 15.753 -17.095 1.00 55.16 95 PRO A O 1
ATOM 742 N N . GLY A 1 96 ? 1.803 13.980 -15.770 1.00 54.66 96 GLY A N 1
ATOM 743 C CA . GLY A 1 96 ? 0.411 14.342 -15.528 1.00 54.66 96 GLY A CA 1
ATOM 744 C C . GLY A 1 96 ? 0.292 15.822 -15.150 1.00 54.66 96 GLY A C 1
ATOM 745 O O . GLY A 1 96 ? 1.172 16.351 -14.455 1.00 54.66 96 GLY A O 1
ATOM 746 N N . PRO A 1 97 ? -0.765 16.518 -15.611 1.00 54.88 97 PRO A N 1
ATOM 747 C CA . PRO A 1 97 ? -0.844 17.967 -15.539 1.00 54.88 97 PRO A CA 1
ATOM 748 C C . PRO A 1 97 ? -0.563 18.443 -14.109 1.00 54.88 97 PRO A C 1
ATOM 750 O O . PRO A 1 97 ? -1.100 17.867 -13.151 1.00 54.88 97 PRO A O 1
ATOM 753 N N . PRO A 1 98 ? 0.287 19.473 -13.932 1.00 61.25 98 PRO A N 1
ATOM 754 C CA . PRO A 1 98 ? 0.698 19.927 -12.613 1.00 61.25 98 PRO A CA 1
ATOM 755 C C . PRO A 1 98 ? -0.536 20.164 -11.743 1.00 61.25 98 PRO A C 1
ATOM 757 O O . PRO A 1 98 ? -1.522 20.754 -12.196 1.00 61.25 98 PRO A O 1
ATOM 760 N N . LYS A 1 99 ? -0.493 19.688 -10.486 1.00 65.44 99 LYS A N 1
ATOM 761 C CA . LYS A 1 99 ? -1.609 19.822 -9.532 1.00 65.44 99 LYS A CA 1
ATOM 762 C C . LYS A 1 99 ? -2.170 21.233 -9.614 1.00 65.44 99 LYS A C 1
ATOM 764 O O . LYS A 1 99 ? -1.403 22.186 -9.499 1.00 65.44 99 LYS A O 1
ATOM 769 N N . SER A 1 100 ? -3.490 21.358 -9.762 1.00 72.00 100 SER A N 1
ATOM 770 C CA . SER A 1 100 ? -4.138 22.668 -9.887 1.00 72.00 100 SER A CA 1
ATOM 771 C C . SER A 1 100 ? -3.631 23.643 -8.806 1.00 72.00 100 SER A C 1
ATOM 773 O O . SER A 1 100 ? -3.429 23.205 -7.663 1.00 72.00 100 SER A O 1
ATOM 775 N N . PRO A 1 101 ? -3.499 24.948 -9.098 1.00 71.75 101 PRO A N 1
ATOM 776 C CA . PRO A 1 101 ? -3.041 25.946 -8.126 1.00 71.75 101 PRO A CA 1
ATOM 777 C C . PRO A 1 101 ? -3.805 25.893 -6.796 1.00 71.75 101 PRO A C 1
ATOM 779 O O . PRO A 1 101 ? -3.229 26.077 -5.728 1.00 71.75 101 PRO A O 1
ATOM 782 N N . ARG A 1 102 ? -5.093 25.529 -6.840 1.00 71.56 102 ARG A N 1
ATOM 783 C CA . ARG A 1 102 ? -5.946 25.332 -5.661 1.00 71.56 102 ARG A CA 1
ATOM 784 C C . ARG A 1 102 ? -5.479 24.184 -4.755 1.00 71.56 102 ARG A C 1
ATOM 786 O O . ARG A 1 102 ? -5.507 24.321 -3.536 1.00 71.56 102 ARG A O 1
ATOM 793 N N . HIS A 1 103 ? -5.033 23.068 -5.333 1.00 70.50 103 HIS A N 1
ATOM 794 C CA . HIS A 1 103 ? -4.483 21.934 -4.583 1.00 70.50 103 HIS A CA 1
ATOM 795 C C . HIS A 1 103 ? -3.121 22.260 -3.962 1.00 70.50 103 HIS A C 1
ATOM 797 O O . HIS A 1 103 ? -2.857 21.853 -2.832 1.00 70.50 103 HIS A O 1
ATOM 803 N N . GLN A 1 104 ? -2.278 23.009 -4.676 1.00 77.12 104 GLN A N 1
ATOM 804 C CA . GLN A 1 104 ? -0.986 23.457 -4.154 1.00 77.12 104 GLN A CA 1
ATOM 805 C C . GLN A 1 104 ? -1.178 24.461 -3.011 1.00 77.12 104 GLN A C 1
ATOM 807 O O . GLN A 1 104 ? -0.600 24.280 -1.944 1.00 77.12 104 GLN A O 1
ATOM 812 N N . ALA A 1 105 ? -2.076 25.439 -3.177 1.00 73.12 105 ALA A N 1
ATOM 813 C CA . ALA A 1 105 ? -2.413 26.416 -2.143 1.00 73.12 105 ALA A CA 1
ATOM 814 C C . ALA A 1 105 ? -2.960 25.750 -0.872 1.00 73.12 105 ALA A C 1
ATOM 816 O O . ALA A 1 105 ? -2.492 26.045 0.221 1.00 73.12 105 ALA A O 1
ATOM 817 N N . ALA A 1 106 ? -3.883 24.790 -1.000 1.00 70.44 106 ALA A N 1
ATOM 818 C CA . ALA A 1 106 ? -4.418 24.061 0.151 1.00 70.44 106 ALA A CA 1
ATOM 819 C C . ALA A 1 106 ? -3.344 23.242 0.896 1.00 70.44 106 ALA A C 1
ATOM 821 O O . ALA A 1 106 ? -3.392 23.124 2.122 1.00 70.44 106 ALA A O 1
ATOM 822 N N . ALA A 1 107 ? -2.368 22.682 0.172 1.00 70.31 107 ALA A N 1
ATOM 823 C CA . ALA A 1 107 ? -1.222 22.008 0.776 1.00 70.31 107 ALA A CA 1
ATOM 824 C C . ALA A 1 107 ? -0.282 23.005 1.475 1.00 70.31 107 ALA A C 1
ATOM 826 O O . ALA A 1 107 ? 0.135 22.745 2.604 1.00 70.31 107 ALA A O 1
ATOM 827 N N . GLN A 1 108 ? -0.027 24.161 0.853 1.00 69.88 108 GLN A N 1
ATOM 828 C CA . GLN A 1 108 ? 0.780 25.247 1.410 1.00 69.88 108 GLN A CA 1
ATOM 829 C C . GLN A 1 108 ? 0.171 25.761 2.722 1.00 69.88 108 GLN A C 1
ATOM 831 O O . GLN A 1 108 ? 0.853 25.796 3.741 1.00 69.88 108 GLN A O 1
ATOM 836 N N . THR A 1 109 ? -1.135 26.057 2.744 1.00 69.75 109 THR A N 1
ATOM 837 C CA . THR A 1 109 ? -1.842 26.573 3.929 1.00 69.75 109 THR A CA 1
ATOM 838 C C . THR A 1 109 ? -1.754 25.629 5.128 1.00 69.75 109 THR A C 1
ATOM 840 O O . THR A 1 109 ? -1.647 26.097 6.257 1.00 69.75 109 THR A O 1
ATOM 843 N N . ARG A 1 110 ? -1.738 24.307 4.902 1.00 62.75 110 ARG A N 1
ATOM 844 C CA . ARG A 1 110 ? -1.607 23.306 5.979 1.00 62.75 110 ARG A CA 1
ATOM 845 C C . ARG A 1 110 ? -0.246 23.333 6.678 1.00 62.75 110 ARG A C 1
ATOM 847 O O . ARG A 1 110 ? -0.158 22.899 7.821 1.00 62.75 110 ARG A O 1
ATOM 854 N N . TRP A 1 1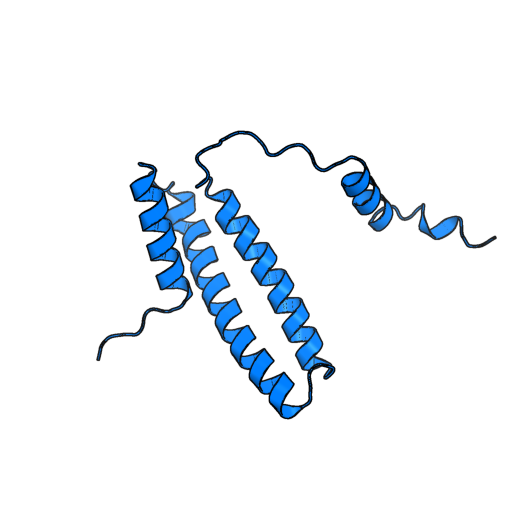11 ? 0.803 23.792 5.998 1.00 63.69 111 TRP A N 1
ATOM 855 C CA . TRP A 1 111 ? 2.174 23.813 6.522 1.00 63.69 111 TRP A CA 1
ATOM 856 C C . TRP A 1 111 ? 2.632 25.227 6.902 1.00 63.69 111 TRP A C 1
ATOM 858 O O . TRP A 1 111 ? 3.596 25.389 7.654 1.00 63.69 111 TRP A O 1
ATOM 868 N N . ASP A 1 112 ? 1.924 26.257 6.434 1.00 63.97 112 ASP A N 1
ATOM 869 C CA . ASP A 1 112 ? 2.260 27.650 6.691 1.00 63.97 112 ASP A CA 1
ATOM 870 C C . ASP A 1 112 ? 1.793 28.098 8.087 1.00 63.97 112 ASP A C 1
ATOM 872 O O . ASP A 1 112 ? 0.632 28.457 8.313 1.00 63.97 112 ASP A O 1
ATOM 876 N N . LYS A 1 113 ? 2.727 28.110 9.050 1.00 56.41 113 LYS A N 1
ATOM 877 C CA . LYS A 1 113 ? 2.499 28.516 10.454 1.00 56.41 113 LYS A CA 1
ATOM 878 C C . LYS A 1 113 ? 1.960 29.950 10.609 1.00 56.41 113 LYS A C 1
ATOM 880 O O . LYS A 1 113 ? 1.471 30.296 11.683 1.00 56.41 113 LYS A O 1
ATOM 885 N N . ARG A 1 114 ? 2.048 30.795 9.570 1.00 57.31 114 ARG A N 1
ATOM 886 C CA . ARG A 1 114 ? 1.493 32.163 9.565 1.00 57.31 114 ARG A CA 1
ATOM 887 C C . ARG A 1 114 ? -0.028 32.208 9.388 1.00 57.31 114 ARG A C 1
ATOM 889 O O . ARG A 1 114 ? -0.642 33.122 9.933 1.00 57.31 114 ARG A O 1
ATOM 896 N N . SER A 1 115 ? -0.639 31.239 8.700 1.00 54.12 115 SER A N 1
ATOM 897 C CA . SER A 1 115 ? -2.086 31.264 8.409 1.00 54.12 115 SER A CA 1
ATOM 898 C C . SER A 1 115 ? -2.954 31.097 9.666 1.00 54.12 115 SER A C 1
ATOM 900 O O . SER A 1 115 ? -4.012 31.707 9.783 1.00 54.12 115 SER A O 1
ATOM 902 N N . HIS A 1 116 ? -2.459 30.362 10.665 1.00 52.94 116 HIS A N 1
ATOM 903 C CA . HIS A 1 116 ? -3.155 30.132 11.934 1.00 52.94 116 HIS A CA 1
ATOM 904 C C . HIS A 1 116 ? -3.114 31.318 12.913 1.00 52.94 116 HIS A C 1
ATOM 906 O O . HIS A 1 116 ? -3.781 31.271 13.943 1.00 52.94 116 HIS A O 1
ATOM 912 N N . ARG A 1 117 ? -2.337 32.377 12.632 1.00 54.81 117 ARG A N 1
ATOM 913 C CA . ARG A 1 117 ? -2.144 33.504 13.565 1.00 54.81 117 ARG A CA 1
ATOM 914 C C . ARG A 1 117 ? -3.034 34.722 13.284 1.00 54.81 117 ARG A C 1
ATOM 916 O O . ARG A 1 117 ? -3.036 35.639 14.091 1.00 54.81 117 ARG A O 1
ATOM 923 N N . GLN A 1 118 ? -3.772 34.744 12.170 1.00 55.56 118 GLN A N 1
ATOM 924 C CA . GLN A 1 118 ? -4.588 35.899 11.753 1.00 55.56 118 GLN A CA 1
ATOM 925 C C . GLN A 1 118 ? -6.099 35.756 12.008 1.00 55.56 118 GLN A C 1
ATOM 927 O O . GLN A 1 118 ? -6.838 36.685 11.714 1.00 55.56 118 GLN A O 1
ATOM 932 N N . GLN A 1 119 ? -6.570 34.645 12.584 1.00 50.03 119 GLN A N 1
ATOM 933 C CA . GLN A 1 119 ? -7.985 34.465 12.965 1.00 50.03 119 GLN A CA 1
ATOM 934 C C . GLN A 1 119 ? -8.258 34.678 14.466 1.00 50.03 119 GLN A C 1
ATOM 936 O O . GLN A 1 119 ? -9.324 34.323 14.955 1.00 50.03 119 GLN A O 1
ATOM 941 N N . ALA A 1 120 ? -7.300 35.246 15.201 1.00 50.41 120 ALA A N 1
ATOM 942 C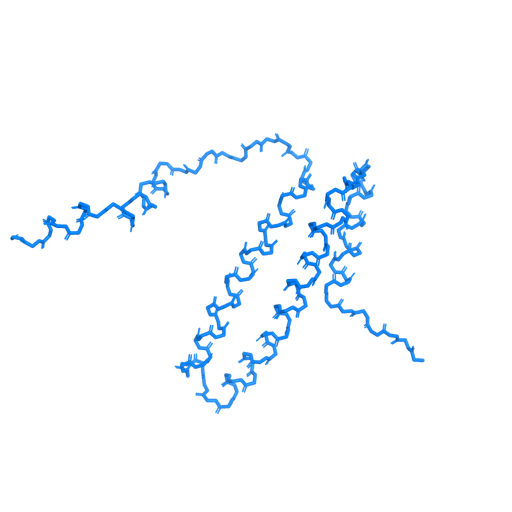 CA . ALA A 1 120 ? -7.444 35.579 16.616 1.00 50.41 120 ALA A CA 1
ATOM 943 C C . ALA A 1 120 ? -7.223 37.082 16.847 1.00 50.41 120 ALA A C 1
ATOM 945 O O . ALA A 1 120 ? -6.277 37.456 17.535 1.00 50.41 120 ALA A O 1
ATOM 946 N N . VAL A 1 121 ? -8.065 37.919 16.230 1.00 39.81 121 VAL A N 1
ATOM 947 C CA . VAL A 1 121 ? -8.402 39.287 16.674 1.00 39.81 121 VAL A CA 1
ATOM 948 C C . VAL A 1 121 ? -9.858 39.547 16.318 1.00 39.81 121 VAL A C 1
ATOM 950 O O . VAL A 1 121 ? -10.215 39.267 15.152 1.00 39.81 121 VAL A O 1
#

Organism: NCBI:txid1440774

Nearest PDB structures (foldseek):
  5nfd-assembly2_B  TM=8.003E-01  e=2.317E+00  Homo sapiens
  8szb-assembly1_A  TM=7.082E-01  e=2.585E+00  Homo sapiens
  8sza-assembly1_B  TM=7.330E-01  e=3.589E+00  Homo sapiens
  3csx-assembly2_B  TM=7.644E-01  e=9.098E+00  unclassified

Radius of gyration: 19.83 Å; Cα contacts (8 Å, |Δi|>4): 64; chains: 1; bounding box: 36×68×43 Å

pLDDT: mean 85.67, std 17.21, range [37.53, 98.5]